Protein AF-A0AAV8X2H9-F1 (afdb_monomer)

Structure (mmCIF, N/CA/C/O backbone):
data_AF-A0AAV8X2H9-F1
#
_entry.id   AF-A0AAV8X2H9-F1
#
loop_
_atom_site.group_PDB
_atom_site.id
_atom_site.type_symbol
_atom_site.label_atom_id
_atom_site.label_alt_id
_atom_site.label_comp_id
_atom_site.label_asym_id
_atom_site.label_entity_id
_atom_site.label_seq_id
_atom_site.pdbx_PDB_ins_code
_atom_site.Cartn_x
_atom_site.Cartn_y
_atom_site.Cartn_z
_atom_site.occupancy
_atom_site.B_iso_or_equiv
_atom_site.auth_seq_id
_atom_site.auth_comp_id
_atom_site.auth_asym_id
_atom_site.auth_atom_id
_atom_site.pdbx_PDB_model_num
ATOM 1 N N . MET A 1 1 ? -7.795 -34.343 -3.009 1.00 44.62 1 MET A N 1
ATOM 2 C CA . MET A 1 1 ? -7.183 -33.561 -1.912 1.00 44.62 1 MET A CA 1
ATOM 3 C C . MET A 1 1 ? -5.955 -32.866 -2.487 1.00 44.62 1 MET A C 1
ATOM 5 O O . MET A 1 1 ? -4.973 -33.539 -2.760 1.00 44.62 1 MET A O 1
ATOM 9 N N . VAL A 1 2 ? -6.039 -31.573 -2.819 1.00 51.91 2 VAL A N 1
ATOM 10 C CA . VAL A 1 2 ? -4.912 -30.846 -3.434 1.00 51.91 2 VAL A CA 1
ATOM 11 C C . VAL A 1 2 ? -4.051 -30.286 -2.305 1.00 51.91 2 VAL A C 1
ATOM 13 O O . VAL A 1 2 ? -4.502 -29.417 -1.562 1.00 51.91 2 VAL A O 1
ATOM 16 N N . PHE A 1 3 ? -2.840 -30.818 -2.139 1.00 47.31 3 PHE A N 1
ATOM 17 C CA . PHE A 1 3 ? -1.853 -30.292 -1.197 1.00 47.31 3 PHE A CA 1
ATOM 18 C C . PHE A 1 3 ? -1.489 -28.861 -1.608 1.00 47.31 3 PHE A C 1
ATOM 20 O O . PHE A 1 3 ? -0.816 -28.638 -2.612 1.00 47.31 3 PHE A O 1
ATOM 27 N N . PHE A 1 4 ? -1.950 -27.876 -0.839 1.00 53.59 4 PHE A N 1
ATOM 28 C CA . PHE A 1 4 ? -1.565 -26.482 -1.027 1.00 53.59 4 PHE A CA 1
ATOM 29 C C . PHE A 1 4 ? -0.148 -26.301 -0.468 1.00 53.59 4 PHE A C 1
ATOM 31 O O . PHE A 1 4 ? 0.037 -25.955 0.698 1.00 53.59 4 PHE A O 1
ATOM 38 N N . ILE A 1 5 ? 0.865 -26.611 -1.278 1.00 66.88 5 ILE A N 1
ATOM 39 C CA . ILE A 1 5 ? 2.271 -26.435 -0.906 1.00 66.88 5 ILE A CA 1
ATOM 40 C C . ILE A 1 5 ? 2.508 -24.937 -0.678 1.00 66.88 5 ILE A C 1
ATOM 42 O O . ILE A 1 5 ? 2.427 -24.122 -1.600 1.00 66.88 5 ILE A O 1
ATOM 46 N N . PHE A 1 6 ? 2.767 -24.554 0.573 1.00 70.06 6 PHE A N 1
ATOM 47 C CA . PHE A 1 6 ? 3.094 -23.179 0.931 1.00 70.06 6 PHE A CA 1
ATOM 48 C C . PHE A 1 6 ? 4.513 -22.861 0.453 1.00 70.06 6 PHE A C 1
ATOM 50 O O . PHE A 1 6 ? 5.488 -23.106 1.158 1.00 70.06 6 PHE A O 1
ATOM 57 N N . GLN A 1 7 ? 4.642 -22.313 -0.757 1.00 75.25 7 GLN A N 1
ATOM 58 C CA . GLN A 1 7 ? 5.908 -21.720 -1.174 1.00 75.25 7 GLN A CA 1
ATOM 59 C C . GLN A 1 7 ? 6.116 -20.358 -0.482 1.00 75.25 7 GLN A C 1
ATOM 61 O O . GLN A 1 7 ? 5.234 -19.490 -0.564 1.00 75.25 7 GLN A O 1
ATOM 66 N N . PRO A 1 8 ? 7.271 -20.141 0.182 1.00 84.44 8 PRO A N 1
ATOM 67 C CA . PRO A 1 8 ? 7.555 -18.903 0.909 1.00 84.44 8 PRO A CA 1
ATOM 68 C C . PRO A 1 8 ? 7.761 -17.706 -0.031 1.00 84.44 8 PRO A C 1
ATOM 70 O O . PRO A 1 8 ? 7.419 -16.574 0.316 1.00 84.44 8 PRO A O 1
ATOM 73 N N . PHE A 1 9 ? 8.256 -17.942 -1.249 1.00 86.69 9 PHE A N 1
ATOM 74 C CA . PHE A 1 9 ? 8.476 -16.906 -2.253 1.00 86.69 9 PHE A CA 1
ATOM 75 C C . PHE A 1 9 ? 7.374 -16.943 -3.312 1.00 86.69 9 PHE A C 1
ATOM 77 O O . PHE A 1 9 ? 7.109 -17.970 -3.922 1.00 86.69 9 PHE A O 1
ATOM 84 N N . ARG A 1 10 ? 6.722 -15.795 -3.531 1.00 86.19 10 ARG A N 1
ATOM 85 C CA . ARG A 1 10 ? 5.653 -15.636 -4.539 1.00 86.19 10 ARG A CA 1
AT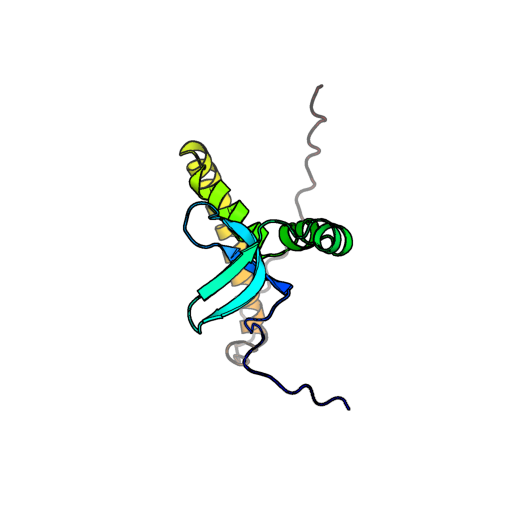OM 86 C C . ARG A 1 10 ? 6.003 -14.644 -5.646 1.00 86.19 10 ARG A C 1
ATOM 88 O O . ARG A 1 10 ? 5.264 -14.511 -6.612 1.00 86.19 10 ARG A O 1
ATOM 95 N N . ARG A 1 11 ? 7.097 -13.893 -5.477 1.00 89.38 11 ARG A N 1
ATOM 96 C CA . ARG A 1 11 ? 7.528 -12.808 -6.370 1.00 89.38 11 ARG A CA 1
ATOM 97 C C . ARG A 1 11 ? 9.005 -12.957 -6.733 1.00 89.38 11 ARG A C 1
ATOM 99 O O . ARG A 1 11 ? 9.858 -12.273 -6.190 1.00 89.38 11 ARG A O 1
ATOM 106 N N . PHE A 1 12 ? 9.281 -13.874 -7.641 1.00 90.38 12 PHE A N 1
ATOM 107 C CA . PHE A 1 12 ? 10.534 -14.013 -8.384 1.00 90.38 12 PHE A CA 1
ATOM 108 C C . PHE A 1 12 ? 10.776 -12.900 -9.409 1.00 90.38 12 PHE A C 1
ATOM 110 O O . PHE A 1 12 ? 9.870 -12.135 -9.743 1.00 90.38 12 PHE A O 1
ATOM 117 N N . VAL A 1 13 ? 12.001 -12.822 -9.912 1.00 90.31 13 VAL A N 1
ATOM 118 C CA . VAL A 1 13 ? 12.388 -11.901 -10.978 1.00 90.31 13 VAL A CA 1
ATOM 119 C C . VAL A 1 13 ? 12.485 -12.708 -12.267 1.00 90.31 13 VAL A C 1
ATOM 121 O O . VAL A 1 13 ? 13.417 -13.484 -12.431 1.00 90.31 13 VAL A O 1
ATOM 124 N N . GLU A 1 14 ? 11.510 -12.531 -13.151 1.00 89.19 14 GLU A N 1
ATOM 125 C CA . GLU A 1 14 ? 11.330 -13.315 -14.378 1.00 89.19 14 GLU A CA 1
ATOM 126 C C . GLU A 1 14 ? 11.060 -12.373 -15.554 1.00 89.19 14 GLU A C 1
ATOM 128 O O . GLU A 1 14 ? 10.512 -11.277 -15.374 1.00 89.19 14 GLU A O 1
ATOM 133 N N . THR A 1 15 ? 11.412 -12.812 -16.757 1.00 88.31 15 THR A N 1
ATOM 134 C CA . THR A 1 15 ? 11.063 -12.131 -18.007 1.00 88.31 15 THR A CA 1
ATOM 135 C C . THR A 1 15 ? 9.541 -12.071 -18.165 1.00 88.31 15 THR A C 1
ATOM 137 O O . THR A 1 15 ? 8.834 -13.037 -17.891 1.00 88.31 15 THR A O 1
ATOM 140 N N . GLY A 1 16 ? 9.015 -10.918 -18.568 1.00 86.56 16 GLY A N 1
ATOM 141 C CA . GLY A 1 16 ? 7.580 -10.642 -18.664 1.00 86.56 16 GLY A CA 1
ATOM 142 C C . GLY A 1 16 ? 6.921 -10.193 -17.355 1.00 86.56 16 GLY A C 1
ATOM 143 O O . GLY A 1 16 ? 5.767 -9.765 -17.370 1.00 86.56 16 GLY A O 1
ATOM 144 N N . ARG A 1 17 ? 7.624 -10.218 -16.213 1.00 89.31 17 ARG A N 1
ATOM 145 C CA . ARG A 1 17 ? 7.049 -9.749 -14.946 1.00 89.31 17 ARG A CA 1
ATOM 146 C C . ARG A 1 17 ? 6.998 -8.225 -14.877 1.00 89.31 17 ARG A C 1
ATOM 148 O O . ARG A 1 17 ? 7.956 -7.530 -15.214 1.00 89.31 17 ARG A O 1
ATOM 155 N N . VAL A 1 18 ? 5.875 -7.712 -14.379 1.00 89.81 18 VAL A N 1
ATOM 156 C CA . VAL A 1 18 ? 5.660 -6.277 -14.177 1.00 89.81 18 VAL A CA 1
ATOM 157 C C . VAL A 1 18 ? 6.238 -5.841 -12.836 1.00 89.81 18 VAL A C 1
ATOM 159 O O . VAL A 1 18 ? 5.945 -6.415 -11.785 1.00 89.81 18 VAL A O 1
ATOM 162 N N . ALA A 1 19 ? 7.043 -4.789 -12.881 1.00 90.38 19 ALA A N 1
ATOM 163 C CA . ALA A 1 19 ? 7.627 -4.124 -11.736 1.00 90.38 19 ALA A CA 1
ATOM 164 C C . ALA A 1 19 ? 7.210 -2.650 -11.712 1.00 90.38 19 ALA A C 1
ATOM 166 O O . ALA A 1 19 ? 6.877 -2.038 -12.726 1.00 90.38 19 ALA A O 1
ATOM 167 N N . VAL A 1 20 ? 7.248 -2.066 -10.519 1.00 90.94 20 VAL A N 1
ATOM 168 C CA . VAL A 1 20 ? 7.124 -0.620 -10.352 1.00 90.94 20 VAL A CA 1
ATOM 169 C C . VAL A 1 20 ? 8.510 -0.085 -10.064 1.00 90.94 20 VAL A C 1
ATOM 171 O O . VAL A 1 20 ? 9.180 -0.556 -9.146 1.00 90.94 20 VAL A O 1
ATOM 174 N N . VAL A 1 21 ? 8.893 0.954 -10.790 1.00 91.44 21 VAL A N 1
ATOM 175 C CA . VAL A 1 21 ? 10.142 1.670 -10.550 1.00 91.44 21 VAL A CA 1
ATOM 176 C C . VAL A 1 21 ? 10.024 2.539 -9.292 1.00 91.44 21 VAL A C 1
ATOM 178 O O . VAL A 1 21 ? 9.161 3.419 -9.208 1.00 91.44 21 VAL A O 1
ATOM 181 N N . SER A 1 22 ? 10.892 2.294 -8.306 1.00 90.00 22 SER A N 1
ATOM 182 C CA . SER A 1 22 ? 10.951 3.079 -7.062 1.00 90.00 22 SER A CA 1
ATOM 183 C C . SER A 1 22 ? 11.590 4.450 -7.275 1.00 90.00 22 SER A C 1
ATOM 185 O O . SER A 1 22 ? 11.094 5.443 -6.744 1.00 90.00 22 SER A O 1
ATOM 187 N N . ASP A 1 23 ? 12.659 4.515 -8.070 1.00 89.00 23 ASP A N 1
ATOM 188 C CA . ASP A 1 23 ? 13.543 5.678 -8.163 1.00 89.00 23 ASP A CA 1
ATOM 189 C C . ASP A 1 23 ? 14.066 5.893 -9.589 1.00 89.00 23 ASP A C 1
ATOM 191 O O . ASP A 1 23 ? 13.945 5.024 -10.451 1.00 89.00 23 ASP A O 1
ATOM 195 N N . GLY A 1 24 ? 14.625 7.075 -9.844 1.00 90.75 24 GLY A N 1
ATOM 196 C CA . GLY A 1 24 ? 15.109 7.477 -11.164 1.00 90.75 24 GLY A CA 1
ATOM 197 C C . GLY A 1 24 ? 14.059 8.200 -12.022 1.00 90.75 24 GLY A C 1
ATOM 198 O O . GLY A 1 24 ? 12.989 8.572 -11.532 1.00 90.75 24 GLY A O 1
ATOM 199 N N . PRO A 1 25 ? 14.349 8.413 -13.318 1.00 89.88 25 PRO A N 1
ATOM 200 C CA . PRO A 1 25 ? 13.540 9.264 -14.199 1.00 89.88 25 PRO A CA 1
ATOM 201 C C . PRO A 1 25 ? 12.130 8.714 -14.463 1.00 89.88 25 PRO A C 1
ATOM 203 O O . PRO A 1 25 ? 11.207 9.464 -14.765 1.00 89.88 25 PRO A O 1
ATOM 206 N N . AS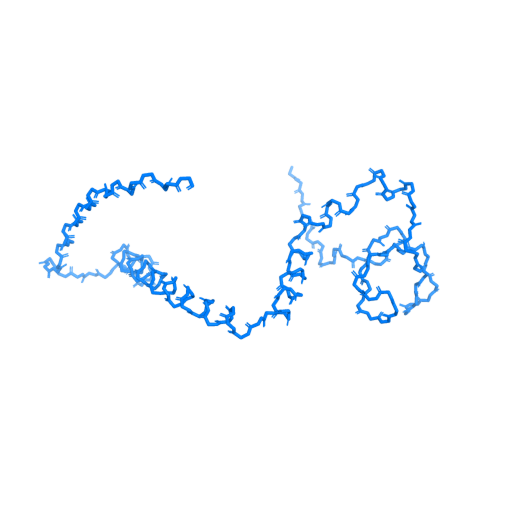N A 1 26 ? 11.934 7.402 -14.305 1.00 88.50 26 ASN A N 1
ATOM 207 C CA . ASN A 1 26 ? 10.647 6.732 -14.503 1.00 88.50 26 ASN A CA 1
ATOM 208 C C . ASN A 1 26 ? 9.947 6.359 -13.184 1.00 88.50 26 ASN A C 1
ATOM 210 O O . ASN A 1 26 ? 9.140 5.430 -13.151 1.00 88.50 26 ASN A O 1
ATOM 214 N N . LYS A 1 27 ? 10.236 7.080 -12.095 1.00 87.44 27 LYS A N 1
ATOM 215 C CA . LYS A 1 27 ? 9.659 6.834 -10.768 1.00 87.44 27 LYS A CA 1
ATOM 216 C C . LYS A 1 27 ? 8.131 6.749 -10.796 1.00 87.44 27 LYS A C 1
ATOM 218 O O . LYS A 1 27 ? 7.446 7.610 -11.339 1.00 87.44 27 LYS A O 1
ATOM 223 N N . GLY A 1 28 ? 7.597 5.699 -10.173 1.00 87.62 28 GLY A N 1
ATOM 224 C CA . GLY A 1 28 ? 6.159 5.472 -10.026 1.00 87.62 28 GLY A CA 1
ATOM 225 C C . GLY A 1 28 ? 5.469 4.864 -11.248 1.00 87.62 28 GLY A C 1
ATOM 226 O O . GLY A 1 28 ? 4.320 4.435 -11.108 1.00 87.62 28 GLY A O 1
ATOM 227 N N . LYS A 1 29 ? 6.155 4.758 -12.393 1.00 88.56 29 LYS A N 1
ATOM 228 C CA . LYS A 1 29 ? 5.636 4.095 -13.594 1.00 88.56 29 LYS A CA 1
ATOM 229 C C . LYS A 1 29 ? 5.738 2.574 -13.476 1.00 88.56 29 LYS A C 1
ATOM 231 O O . LYS A 1 29 ? 6.573 2.037 -12.738 1.00 88.56 29 LYS A O 1
ATOM 236 N N . LEU A 1 30 ? 4.861 1.897 -14.208 1.00 89.69 30 LEU A N 1
ATOM 237 C CA . LEU A 1 30 ? 4.915 0.455 -14.398 1.00 89.69 30 LEU A CA 1
ATOM 238 C C . LEU A 1 30 ? 5.835 0.118 -15.563 1.00 89.69 30 LEU A C 1
ATOM 240 O O . LEU A 1 30 ? 5.897 0.853 -16.545 1.00 89.69 30 LEU A O 1
ATOM 244 N N . VAL A 1 31 ? 6.566 -0.979 -15.418 1.00 89.88 31 VAL A N 1
ATOM 245 C CA . VAL A 1 31 ? 7.590 -1.407 -16.365 1.00 89.88 31 VAL A CA 1
ATOM 246 C C . VAL A 1 31 ? 7.614 -2.931 -16.396 1.00 89.88 31 VAL A C 1
ATOM 248 O O . VAL A 1 31 ? 7.505 -3.573 -15.352 1.00 89.88 31 VAL A O 1
ATOM 251 N N . SER A 1 32 ? 7.773 -3.520 -17.575 1.00 89.69 32 SER A N 1
ATOM 252 C CA . SER A 1 32 ? 7.973 -4.964 -17.732 1.00 89.69 32 SER A CA 1
ATOM 253 C C . SER A 1 32 ? 9.461 -5.304 -17.805 1.00 89.69 32 SER A C 1
ATOM 255 O O . SER A 1 32 ? 10.221 -4.615 -18.493 1.00 89.69 32 SER A O 1
ATOM 257 N N . ILE A 1 33 ? 9.871 -6.385 -17.141 1.00 90.88 33 ILE A N 1
ATOM 258 C CA . ILE A 1 33 ? 11.208 -6.970 -17.301 1.00 90.88 33 ILE A CA 1
ATOM 259 C C . ILE A 1 33 ? 11.250 -7.682 -18.653 1.00 90.88 33 ILE A C 1
ATOM 261 O O . ILE A 1 33 ? 10.460 -8.595 -18.873 1.00 90.88 33 ILE A O 1
ATOM 265 N N . ILE A 1 34 ? 12.143 -7.273 -19.552 1.00 88.94 34 ILE A N 1
ATOM 266 C CA . ILE A 1 34 ? 12.367 -7.995 -20.813 1.00 88.94 34 ILE A CA 1
ATOM 267 C C . ILE A 1 34 ? 13.394 -9.087 -20.582 1.00 88.94 34 ILE A C 1
ATOM 269 O O . ILE A 1 34 ? 13.110 -10.244 -20.865 1.00 88.94 34 ILE A O 1
ATOM 273 N N . ASP A 1 35 ? 14.556 -8.706 -20.047 1.00 89.00 35 ASP A N 1
ATOM 274 C CA . ASP A 1 35 ? 15.693 -9.608 -19.935 1.00 89.00 35 ASP A CA 1
ATOM 275 C C . ASP A 1 35 ? 16.491 -9.407 -18.642 1.00 89.00 35 ASP A C 1
ATOM 277 O O . ASP A 1 35 ? 16.481 -8.342 -18.002 1.00 89.00 35 ASP A O 1
ATOM 281 N N . VAL A 1 36 ? 17.171 -10.473 -18.247 1.00 89.38 36 VAL A N 1
ATOM 282 C CA . VAL A 1 36 ? 18.013 -10.582 -17.067 1.00 89.38 36 VAL A CA 1
ATOM 283 C C . VAL A 1 36 ? 19.472 -10.515 -17.491 1.00 89.38 36 VAL A C 1
ATOM 285 O O . VAL A 1 36 ? 20.017 -11.502 -17.955 1.00 89.38 36 VAL A O 1
ATOM 288 N N . ILE A 1 37 ? 20.104 -9.355 -17.295 1.00 89.25 37 ILE A N 1
ATOM 289 C CA . ILE A 1 37 ? 21.515 -9.175 -17.664 1.00 89.25 37 ILE A CA 1
ATOM 290 C C . ILE A 1 37 ? 22.414 -9.811 -16.595 1.00 89.25 37 ILE A C 1
ATOM 292 O O . ILE A 1 37 ? 23.055 -10.824 -16.829 1.00 89.25 37 ILE A O 1
ATOM 296 N N . ASP A 1 38 ? 22.385 -9.248 -15.384 1.00 90.88 38 ASP A N 1
ATOM 297 C CA . ASP A 1 38 ? 23.261 -9.632 -14.269 1.00 90.88 38 ASP A CA 1
ATOM 298 C C . ASP A 1 38 ? 22.438 -9.898 -13.014 1.00 90.88 38 ASP A C 1
ATOM 300 O O . ASP A 1 38 ? 21.267 -9.552 -12.962 1.00 90.88 38 ASP A O 1
ATOM 304 N N . GLN A 1 39 ? 23.016 -10.391 -11.919 1.00 86.75 39 GLN A N 1
ATOM 305 C CA . GLN A 1 39 ? 22.260 -10.594 -10.672 1.00 86.75 39 GLN A CA 1
ATOM 306 C C . GLN A 1 39 ? 21.626 -9.304 -10.106 1.00 86.75 39 GLN A C 1
ATOM 308 O O . GLN A 1 39 ? 20.586 -9.365 -9.451 1.00 86.75 39 GLN A O 1
ATOM 313 N N . THR A 1 40 ? 22.200 -8.135 -10.405 1.00 88.00 40 THR A N 1
ATOM 314 C CA . THR A 1 40 ? 21.761 -6.826 -9.889 1.00 88.00 40 THR A CA 1
ATOM 315 C C . THR A 1 40 ? 21.039 -5.953 -10.916 1.00 88.00 40 THR A C 1
ATOM 317 O O . THR A 1 40 ? 20.394 -4.975 -10.537 1.00 88.00 40 THR A O 1
ATOM 320 N N . ARG A 1 41 ? 21.129 -6.279 -12.211 1.00 88.56 41 ARG A N 1
ATOM 321 C CA . ARG A 1 41 ? 20.634 -5.434 -13.309 1.00 88.56 41 ARG A CA 1
ATOM 322 C C . ARG A 1 41 ? 19.621 -6.183 -14.167 1.00 88.56 41 ARG A C 1
ATOM 324 O O . ARG A 1 41 ? 19.700 -7.396 -14.354 1.00 88.56 41 ARG A O 1
ATOM 331 N N . ARG A 1 42 ? 18.631 -5.453 -14.675 1.00 91.44 42 ARG A N 1
ATOM 332 C CA . ARG A 1 42 ? 17.562 -5.973 -15.535 1.00 91.44 42 ARG A CA 1
ATOM 333 C C . ARG A 1 42 ? 17.309 -4.998 -16.667 1.00 91.44 42 ARG A C 1
ATOM 335 O O . ARG A 1 42 ? 17.305 -3.788 -16.437 1.00 91.44 42 ARG A O 1
ATOM 342 N N . LEU A 1 43 ? 17.054 -5.532 -17.855 1.00 89.38 43 LEU A N 1
ATOM 343 C CA . LEU A 1 43 ? 16.584 -4.735 -18.970 1.00 89.38 43 LEU A CA 1
ATOM 344 C C . LEU A 1 43 ? 15.082 -4.514 -18.807 1.00 89.38 43 LEU A C 1
ATOM 346 O O . LEU A 1 43 ? 14.281 -5.447 -18.714 1.00 89.38 43 LEU A O 1
ATOM 350 N N . LEU A 1 44 ? 14.726 -3.243 -18.715 1.00 88.25 44 LEU A N 1
ATOM 351 C CA . LEU A 1 44 ? 13.405 -2.767 -18.359 1.00 88.25 44 LEU A CA 1
ATOM 352 C C . LEU A 1 44 ? 12.813 -2.005 -19.539 1.00 88.25 44 LEU A C 1
ATOM 354 O O . LEU A 1 44 ? 13.477 -1.143 -20.111 1.00 88.25 44 LEU A O 1
ATOM 358 N N . HIS A 1 45 ? 11.553 -2.281 -19.869 1.00 84.75 45 HIS A N 1
ATOM 359 C CA . HIS A 1 45 ? 10.856 -1.571 -20.936 1.00 84.75 45 HIS A CA 1
ATOM 360 C C . HIS A 1 45 ? 9.513 -1.032 -20.477 1.00 84.75 45 HIS A C 1
ATOM 362 O O . HIS A 1 45 ? 8.755 -1.699 -19.771 1.00 84.75 45 HIS A O 1
ATOM 368 N N . VAL A 1 46 ? 9.236 0.207 -20.877 1.00 70.56 46 VAL A N 1
ATOM 369 C CA . VAL A 1 46 ? 8.077 0.951 -20.385 1.00 70.56 46 VAL A CA 1
ATOM 370 C C . VAL A 1 46 ? 6.791 0.506 -21.094 1.00 70.56 46 VAL A C 1
ATOM 372 O O . VAL A 1 46 ? 5.736 0.579 -20.479 1.00 70.56 46 VAL A O 1
ATOM 375 N N . TYR A 1 47 ? 6.851 -0.019 -22.334 1.00 67.94 47 TYR A N 1
ATOM 376 C CA . TYR A 1 47 ? 5.636 -0.423 -23.065 1.00 67.94 47 TYR A CA 1
ATOM 377 C C . TYR A 1 47 ? 5.815 -1.602 -24.036 1.00 67.94 47 TYR A C 1
ATOM 379 O O . TYR A 1 47 ? 6.202 -1.413 -25.185 1.00 67.94 47 TYR A O 1
ATOM 387 N N . VAL A 1 48 ? 5.417 -2.817 -23.655 1.00 76.38 48 VAL A N 1
ATOM 388 C CA . VAL A 1 48 ? 5.123 -3.887 -24.635 1.00 76.38 48 VAL A CA 1
ATOM 389 C C . VAL A 1 48 ? 3.652 -3.759 -25.044 1.00 76.38 48 VAL A C 1
ATOM 391 O O . VAL A 1 48 ? 2.782 -4.443 -24.517 1.00 76.38 48 VAL A O 1
ATOM 394 N N . ARG A 1 49 ? 3.365 -2.797 -25.931 1.00 80.31 49 ARG A N 1
ATOM 395 C CA . ARG A 1 49 ? 2.013 -2.248 -26.186 1.00 80.31 49 ARG A CA 1
ATOM 396 C C . ARG A 1 49 ? 0.930 -3.309 -26.406 1.00 80.31 49 ARG A C 1
ATOM 398 O O . ARG A 1 49 ? -0.107 -3.223 -25.766 1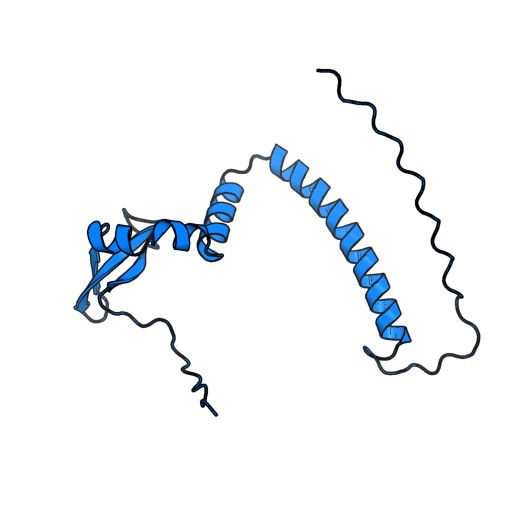.00 80.31 49 ARG A O 1
ATOM 405 N N . LYS A 1 50 ? 1.194 -4.302 -27.261 1.00 83.50 50 LYS A N 1
ATOM 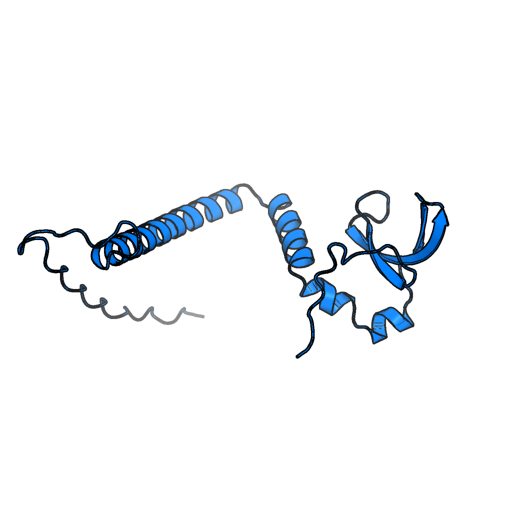406 C CA . LYS A 1 50 ? 0.230 -5.352 -27.629 1.00 83.50 50 LYS A CA 1
ATOM 407 C C . LYS A 1 50 ? -0.131 -6.247 -26.437 1.00 83.50 50 LYS A C 1
ATOM 409 O O . LYS A 1 50 ? -1.281 -6.315 -26.033 1.00 83.50 50 LYS A O 1
ATOM 414 N N . ALA A 1 51 ? 0.875 -6.847 -25.802 1.00 84.56 51 ALA A N 1
ATOM 415 C CA . ALA A 1 51 ? 0.654 -7.709 -24.640 1.00 84.56 51 ALA A CA 1
ATOM 416 C C . ALA A 1 51 ? 0.051 -6.944 -23.445 1.00 84.56 51 ALA A C 1
ATOM 418 O O . ALA A 1 51 ? -0.722 -7.504 -22.673 1.00 84.56 51 ALA A O 1
ATOM 419 N N . TRP A 1 52 ? 0.378 -5.656 -23.300 1.00 85.69 52 TRP A N 1
ATOM 420 C CA . TRP A 1 52 ? -0.141 -4.809 -22.227 1.00 85.69 52 TRP A CA 1
ATOM 421 C C . TRP A 1 52 ? -1.628 -4.487 -22.391 1.00 85.69 52 TRP A C 1
ATOM 423 O O . TRP A 1 52 ? -2.376 -4.547 -21.411 1.00 85.69 52 TRP A O 1
ATOM 433 N N . SER A 1 53 ? -2.055 -4.166 -23.620 1.00 86.50 53 SER A N 1
ATOM 434 C CA . SER A 1 53 ? -3.464 -3.920 -23.934 1.00 86.50 53 SER A CA 1
ATOM 435 C C . SER A 1 53 ? -4.294 -5.188 -23.798 1.00 86.50 53 SER A C 1
ATOM 437 O O . SER A 1 53 ? -5.363 -5.145 -23.191 1.00 86.50 53 SER A O 1
ATOM 439 N N . ASP A 1 54 ? -3.775 -6.316 -24.286 1.00 88.62 54 ASP A N 1
ATOM 440 C CA . ASP A 1 54 ? -4.467 -7.607 -24.233 1.00 88.62 54 ASP A CA 1
ATOM 441 C C . ASP A 1 54 ? -4.692 -8.048 -22.777 1.00 88.62 54 ASP A C 1
ATOM 443 O O . ASP A 1 54 ? -5.771 -8.516 -22.415 1.00 88.62 54 ASP A O 1
ATOM 447 N N . ALA A 1 55 ? -3.695 -7.829 -21.912 1.00 86.94 55 ALA A N 1
ATOM 448 C CA . ALA A 1 55 ? -3.762 -8.169 -20.493 1.00 86.94 55 ALA A CA 1
ATOM 449 C C . ALA A 1 55 ? -4.456 -7.110 -19.613 1.00 86.94 55 ALA A C 1
ATOM 451 O O . ALA A 1 55 ? -4.628 -7.352 -18.416 1.00 86.94 55 ALA A O 1
ATOM 452 N N . LYS A 1 56 ? -4.848 -5.948 -20.166 1.00 91.56 56 LYS A N 1
ATOM 453 C CA . LYS A 1 56 ? -5.517 -4.837 -19.451 1.00 91.56 56 LYS A CA 1
ATOM 454 C C . LYS A 1 56 ? -4.860 -4.498 -18.106 1.00 91.56 56 LYS A C 1
ATOM 456 O O . LYS A 1 56 ? -5.517 -4.315 -17.079 1.00 91.56 56 LYS A O 1
ATOM 461 N N . VAL A 1 57 ? -3.530 -4.431 -18.108 1.00 87.81 57 VAL A N 1
ATOM 462 C CA . VAL A 1 57 ? -2.725 -4.337 -16.878 1.00 87.81 57 VAL A CA 1
ATOM 463 C C . VAL A 1 57 ? -3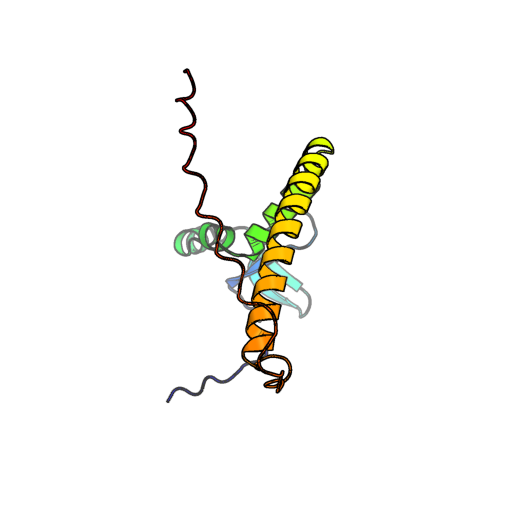.004 -3.046 -16.105 1.00 87.81 57 VAL A C 1
ATOM 465 O O . VAL A 1 57 ? -2.980 -3.056 -14.875 1.00 87.81 57 VAL A O 1
ATOM 468 N N . ASP A 1 58 ? -3.317 -1.946 -16.791 1.00 88.94 58 ASP A N 1
ATOM 469 C CA . ASP A 1 58 ? -3.599 -0.662 -16.140 1.00 88.94 58 ASP A CA 1
ATOM 470 C C . ASP A 1 58 ? -4.886 -0.694 -15.311 1.00 88.94 58 ASP A C 1
ATOM 472 O O . ASP A 1 58 ? -4.909 -0.182 -14.189 1.00 88.94 58 ASP A O 1
ATOM 476 N N . GLU A 1 59 ? -5.935 -1.353 -15.807 1.00 91.56 59 GLU A N 1
ATOM 477 C CA . GLU A 1 59 ? -7.195 -1.526 -15.078 1.00 91.56 59 GLU A CA 1
ATOM 478 C C . GLU A 1 59 ? -6.945 -2.331 -13.799 1.00 91.56 59 GLU A C 1
ATOM 480 O O . GLU A 1 59 ? -7.194 -1.844 -12.691 1.00 91.56 59 GLU A O 1
ATOM 485 N N . GLN A 1 60 ? -6.305 -3.497 -13.935 1.00 91.75 60 GLN A N 1
ATOM 486 C CA . GLN A 1 60 ? -5.927 -4.356 -12.808 1.00 91.75 60 GLN A CA 1
ATOM 487 C C . GLN A 1 60 ? -5.029 -3.622 -11.804 1.00 91.75 60 GLN A C 1
ATOM 489 O O . GLN A 1 60 ? -5.168 -3.762 -10.581 1.00 91.75 60 GLN A O 1
ATOM 494 N N . TRP A 1 61 ? -4.108 -2.800 -12.307 1.00 91.69 61 TRP A N 1
ATOM 495 C CA . TRP A 1 61 ? -3.248 -1.981 -11.475 1.00 91.69 61 TRP A CA 1
ATOM 496 C C . TRP A 1 61 ? -4.060 -0.967 -10.676 1.00 91.69 61 TRP A C 1
ATOM 498 O O . TRP A 1 61 ? -3.893 -0.906 -9.456 1.00 91.69 61 TRP A O 1
ATOM 508 N N . THR A 1 62 ? -4.961 -0.212 -11.308 1.00 91.38 62 THR A N 1
ATOM 509 C CA . THR A 1 62 ? -5.787 0.801 -10.628 1.00 91.38 62 THR A CA 1
ATOM 510 C C . THR A 1 62 ? -6.715 0.197 -9.570 1.00 91.38 62 THR A C 1
ATOM 512 O O . THR A 1 62 ? -6.926 0.791 -8.503 1.00 91.38 62 THR A O 1
ATOM 515 N N . GLU A 1 63 ? -7.214 -1.015 -9.807 1.00 93.94 63 GLU A N 1
ATOM 516 C CA . GLU A 1 63 ? -8.040 -1.754 -8.858 1.00 93.94 63 GLU A CA 1
ATOM 517 C C . GLU A 1 63 ? -7.249 -2.245 -7.642 1.00 93.94 63 GLU A C 1
ATOM 519 O O . GLU A 1 63 ? -7.802 -2.353 -6.536 1.00 93.94 63 GLU A O 1
ATOM 524 N N . SER A 1 64 ? -5.951 -2.496 -7.814 1.00 94.88 64 SER A N 1
ATOM 525 C CA . SER A 1 64 ? -5.095 -3.026 -6.761 1.00 94.88 64 SER A CA 1
ATOM 526 C C . SER A 1 64 ? -5.067 -2.124 -5.518 1.00 94.88 64 SER A C 1
ATOM 528 O O . SER A 1 64 ? -5.004 -0.890 -5.568 1.00 94.88 64 SER A O 1
ATOM 530 N N . VAL A 1 65 ? -5.042 -2.752 -4.337 1.00 95.19 65 VAL A N 1
ATOM 531 C CA . VAL A 1 65 ? -4.898 -2.037 -3.055 1.00 95.19 65 VAL A CA 1
ATOM 532 C C . VAL A 1 65 ? -3.603 -1.221 -3.024 1.00 95.19 65 VAL A C 1
ATOM 534 O O . VAL A 1 65 ? -3.544 -0.176 -2.375 1.00 95.19 65 VAL A O 1
ATOM 537 N N . TRP A 1 66 ? -2.560 -1.678 -3.718 1.00 93.00 66 TRP A N 1
ATOM 538 C CA . TRP A 1 66 ? -1.279 -0.986 -3.753 1.00 93.00 66 TRP A CA 1
ATOM 539 C C . TRP A 1 66 ? -1.362 0.340 -4.515 1.00 93.00 66 TRP A C 1
ATOM 541 O O . TRP A 1 66 ? -0.944 1.365 -3.968 1.00 93.00 66 TRP A O 1
ATOM 551 N N . ALA A 1 67 ? -1.967 0.357 -5.704 1.00 92.88 67 ALA A N 1
ATOM 552 C CA . ALA A 1 67 ? -2.184 1.593 -6.453 1.00 92.88 67 ALA A CA 1
ATOM 553 C C . ALA A 1 67 ? -3.093 2.560 -5.688 1.00 92.88 67 ALA A C 1
ATOM 555 O O . ALA A 1 67 ? -2.741 3.726 -5.502 1.00 92.88 67 ALA A O 1
ATOM 556 N N . LYS A 1 68 ? -4.199 2.059 -5.119 1.00 94.56 68 LYS A N 1
ATOM 557 C CA . LYS A 1 68 ? -5.104 2.851 -4.266 1.00 94.56 68 LYS A CA 1
ATOM 558 C C . LYS A 1 68 ? -4.369 3.485 -3.079 1.00 94.56 68 LYS A C 1
ATOM 560 O O . LYS A 1 68 ? -4.608 4.647 -2.745 1.00 94.56 68 LYS A O 1
ATOM 565 N N . LYS A 1 69 ? -3.439 2.755 -2.450 1.00 94.88 69 LYS A N 1
ATOM 566 C CA . LYS A 1 69 ? -2.597 3.273 -1.357 1.00 94.88 69 LYS A CA 1
ATOM 567 C C . LYS A 1 69 ? -1.619 4.350 -1.827 1.00 94.88 69 LYS A C 1
ATOM 569 O O . LYS A 1 69 ? -1.433 5.314 -1.084 1.00 94.88 69 LYS A O 1
ATOM 574 N N . ARG A 1 70 ? -1.018 4.217 -3.016 1.00 92.06 70 ARG A N 1
ATOM 575 C CA . ARG A 1 70 ? -0.161 5.270 -3.588 1.00 92.06 70 ARG A CA 1
ATOM 576 C C . ARG A 1 70 ? -0.946 6.528 -3.905 1.00 92.06 70 ARG A C 1
ATOM 578 O O . ARG A 1 70 ? -0.609 7.570 -3.363 1.00 92.06 70 ARG A O 1
ATOM 585 N N . ALA A 1 71 ? -2.060 6.406 -4.623 1.00 92.44 71 ALA A N 1
ATOM 586 C CA . ALA A 1 71 ? -2.925 7.545 -4.914 1.00 92.44 71 ALA A CA 1
ATOM 587 C C . ALA A 1 71 ? -3.389 8.251 -3.625 1.00 92.44 71 ALA A C 1
ATOM 589 O O . ALA A 1 71 ? -3.457 9.475 -3.558 1.00 92.44 71 ALA A O 1
ATOM 590 N N . ALA A 1 72 ? -3.665 7.496 -2.554 1.00 93.00 72 ALA A N 1
ATOM 591 C CA . ALA A 1 72 ? -3.973 8.074 -1.247 1.00 93.00 72 ALA A CA 1
ATOM 592 C C . ALA A 1 72 ? -2.771 8.771 -0.579 1.00 93.00 72 ALA A C 1
ATOM 594 O O . ALA A 1 72 ? -2.980 9.687 0.211 1.00 93.00 72 ALA A O 1
ATOM 595 N N . LYS A 1 73 ? -1.529 8.345 -0.837 1.00 93.06 73 LYS A N 1
ATOM 596 C CA . LYS A 1 73 ? -0.310 9.024 -0.366 1.00 93.06 73 LYS A CA 1
ATOM 597 C C . LYS A 1 73 ? -0.115 10.347 -1.105 1.00 93.06 73 LYS A C 1
ATOM 599 O O . LYS A 1 73 ? 0.103 11.355 -0.442 1.00 93.06 73 LYS A O 1
ATOM 604 N N . ASP A 1 74 ? -0.303 10.353 -2.418 1.00 91.69 74 ASP A N 1
ATOM 605 C CA . ASP A 1 74 ? -0.167 11.557 -3.244 1.00 91.69 74 ASP A CA 1
ATOM 606 C C . ASP A 1 74 ? -1.230 12.598 -2.861 1.00 91.69 74 ASP A C 1
ATOM 608 O O . ASP A 1 74 ? -0.907 13.745 -2.560 1.00 91.69 74 ASP A O 1
ATOM 612 N N . LYS A 1 75 ? -2.487 12.162 -2.684 1.00 91.69 75 LYS A N 1
ATOM 613 C CA . LYS A 1 75 ? -3.574 13.007 -2.152 1.00 91.69 75 LYS A CA 1
ATOM 614 C C . LYS A 1 75 ? -3.304 13.533 -0.737 1.00 91.69 75 LYS A C 1
ATOM 616 O O . LYS A 1 75 ? -3.766 14.613 -0.388 1.00 91.69 75 LYS A O 1
ATOM 621 N N . ARG A 1 76 ? -2.585 12.780 0.106 1.00 90.12 76 ARG A N 1
ATOM 622 C CA . ARG A 1 76 ? -2.183 13.244 1.450 1.00 90.12 76 ARG A CA 1
ATOM 623 C C . ARG A 1 76 ? -1.052 14.264 1.393 1.00 90.12 76 ARG A C 1
ATOM 625 O O . ARG A 1 76 ? -1.018 15.139 2.251 1.00 90.12 76 ARG A O 1
ATOM 632 N N . ALA A 1 77 ? -0.147 14.145 0.424 1.00 91.50 77 ALA A N 1
ATOM 633 C CA . ALA A 1 77 ? 0.928 15.108 0.214 1.00 91.50 77 ALA A CA 1
ATOM 634 C C . ALA A 1 77 ? 0.381 16.450 -0.299 1.00 91.50 77 ALA A C 1
ATOM 636 O O . ALA A 1 77 ? 0.790 17.496 0.188 1.00 91.50 77 ALA A O 1
ATOM 637 N N . GLN A 1 78 ? -0.610 16.411 -1.194 1.00 92.31 78 GLN A N 1
ATOM 638 C CA . GLN A 1 78 ? -1.284 17.594 -1.751 1.00 92.31 78 GLN A CA 1
ATOM 639 C C . GLN A 1 78 ? -2.285 18.266 -0.785 1.00 92.31 78 GLN A C 1
ATOM 641 O O . GLN A 1 78 ? -2.948 19.232 -1.150 1.00 92.31 78 GLN A O 1
ATOM 646 N N . LEU A 1 79 ? -2.442 17.753 0.440 1.00 93.12 79 LEU A N 1
ATOM 647 C CA . LEU A 1 79 ? -3.497 18.178 1.355 1.00 93.12 79 LEU A CA 1
ATOM 648 C C . LEU A 1 79 ? -3.193 19.534 2.014 1.00 93.12 79 LEU A C 1
ATOM 650 O O . LEU A 1 79 ? -2.237 19.647 2.790 1.00 93.12 79 LEU A O 1
ATOM 654 N N . THR A 1 80 ? -4.073 20.510 1.784 1.00 92.06 80 THR A N 1
ATOM 655 C CA . THR A 1 80 ? -3.997 21.857 2.370 1.00 92.06 80 THR A CA 1
ATOM 656 C C . THR A 1 80 ? -4.312 21.857 3.872 1.00 92.06 80 THR A C 1
ATOM 6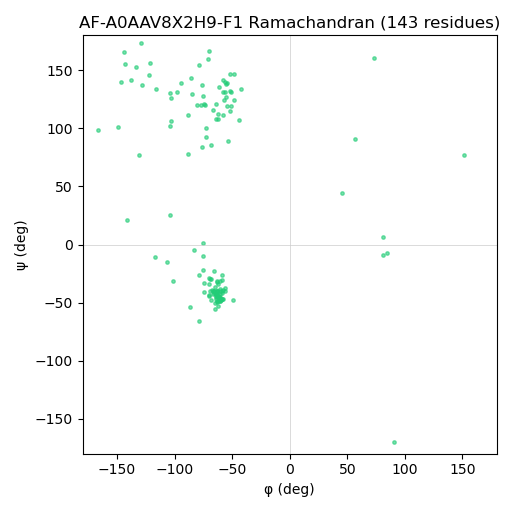58 O O . THR A 1 80 ? -4.938 20.930 4.399 1.00 92.06 80 THR A O 1
ATOM 661 N N . ASP A 1 81 ? -3.892 22.898 4.595 1.00 93.25 81 ASP A N 1
ATOM 662 C CA . ASP A 1 81 ? -4.125 23.011 6.043 1.00 93.25 81 ASP A CA 1
ATOM 663 C C . ASP A 1 81 ? -5.623 22.990 6.412 1.00 93.25 81 ASP A C 1
ATOM 665 O O . ASP A 1 81 ? -6.057 22.267 7.317 1.00 93.25 81 ASP A O 1
ATOM 669 N N . PHE A 1 82 ? -6.453 23.666 5.615 1.00 93.44 82 PHE A N 1
ATOM 670 C CA . PHE A 1 82 ? -7.903 23.658 5.800 1.00 93.44 82 PHE A CA 1
ATOM 671 C C . PHE A 1 82 ? -8.506 22.247 5.676 1.00 93.44 82 PHE A C 1
ATOM 673 O O . PHE A 1 82 ? -9.396 21.853 6.442 1.00 93.44 82 PHE A O 1
ATOM 680 N N . ASP A 1 83 ? -7.996 21.426 4.758 1.00 92.56 83 ASP A N 1
ATOM 681 C CA . ASP A 1 83 ? -8.436 20.039 4.622 1.00 92.56 83 ASP A CA 1
ATOM 682 C C . ASP A 1 83 ? -7.991 19.162 5.801 1.00 92.56 83 ASP A C 1
ATOM 684 O O . ASP A 1 83 ? -8.746 18.286 6.245 1.00 92.56 83 ASP A O 1
ATOM 688 N N . ARG A 1 84 ? -6.816 19.431 6.387 1.00 92.12 84 ARG A N 1
ATOM 689 C CA . ARG A 1 84 ? -6.354 18.764 7.619 1.00 92.12 84 ARG A CA 1
ATOM 690 C C . ARG A 1 84 ? -7.274 19.073 8.796 1.00 92.12 84 ARG A C 1
ATOM 692 O O . ARG A 1 84 ? -7.620 18.159 9.556 1.00 92.12 84 ARG A O 1
ATOM 699 N N . PHE A 1 85 ? -7.742 20.315 8.921 1.00 94.69 85 PHE A N 1
ATOM 700 C CA . PHE A 1 85 ? -8.724 20.694 9.938 1.00 94.69 85 PHE A CA 1
ATOM 701 C C . PHE A 1 85 ? -10.038 19.912 9.788 1.00 94.69 85 PHE A C 1
ATOM 703 O O . PHE A 1 85 ? -10.532 19.340 10.771 1.00 94.69 85 PHE A O 1
ATOM 710 N N . LYS A 1 86 ? -10.575 19.819 8.562 1.00 95.12 86 LYS A N 1
ATOM 711 C CA . LYS A 1 86 ? -11.787 19.032 8.262 1.00 95.12 86 LYS A CA 1
ATOM 712 C C . LYS A 1 86 ? -11.596 17.554 8.618 1.00 95.12 86 LYS A C 1
ATOM 714 O O . LYS A 1 86 ? -12.418 16.981 9.341 1.00 95.12 86 LYS A O 1
ATOM 719 N N . LEU A 1 87 ? -10.482 16.948 8.200 1.00 94.12 87 LEU A N 1
ATOM 720 C CA . LEU A 1 87 ? -10.157 15.556 8.532 1.00 94.12 87 LEU A CA 1
ATOM 721 C C . LEU A 1 87 ? -10.065 15.326 10.041 1.00 94.12 87 LEU A C 1
ATOM 723 O O . LEU A 1 87 ? -10.583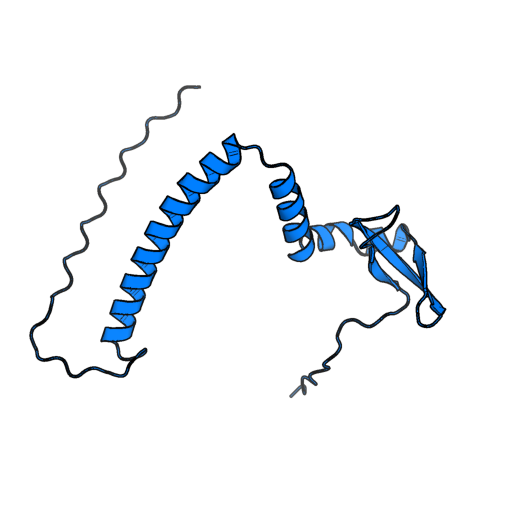 14.322 10.530 1.00 94.12 87 LEU A O 1
ATOM 727 N N . ARG A 1 88 ? -9.455 16.247 10.795 1.00 94.44 88 ARG A N 1
ATOM 728 C CA . ARG A 1 88 ? -9.359 16.153 12.260 1.00 94.44 88 ARG A CA 1
ATOM 729 C C . ARG A 1 88 ? -10.741 16.098 12.914 1.00 94.44 88 ARG A C 1
ATOM 731 O O . ARG A 1 88 ? -10.979 15.225 13.751 1.00 94.44 88 ARG A O 1
ATOM 738 N N . ARG A 1 89 ? -11.668 16.980 12.516 1.00 95.75 89 ARG A N 1
ATOM 739 C CA . ARG A 1 89 ? -13.045 17.015 13.049 1.00 95.75 89 ARG A CA 1
ATOM 740 C C . ARG A 1 89 ? -13.801 15.718 12.745 1.00 95.75 89 ARG A C 1
ATOM 742 O O . ARG A 1 89 ? -14.353 15.102 13.659 1.00 95.75 89 ARG A O 1
ATOM 749 N N . VAL A 1 90 ? -13.758 15.257 11.493 1.00 95.25 90 VAL A N 1
ATOM 750 C CA . VAL A 1 90 ? -14.412 14.004 11.071 1.00 95.25 90 VAL A CA 1
ATOM 751 C C . VAL A 1 90 ? -13.798 12.789 11.776 1.00 95.25 90 VAL A C 1
ATOM 753 O O . VAL A 1 90 ? -14.527 11.918 12.257 1.00 95.25 90 VAL A O 1
ATOM 756 N N . ARG A 1 91 ? -12.466 12.734 11.906 1.00 96.00 91 ARG A N 1
ATOM 757 C CA . ARG A 1 91 ? -11.752 11.637 12.579 1.00 96.00 91 ARG A CA 1
ATOM 758 C C . ARG A 1 91 ? -12.068 11.581 14.070 1.00 96.00 91 ARG A C 1
ATOM 760 O O . ARG A 1 91 ? -12.287 10.487 14.578 1.00 96.00 91 ARG A O 1
ATOM 767 N N . SER A 1 92 ? -12.161 12.727 14.746 1.00 96.25 92 SER A N 1
ATOM 768 C CA . SER A 1 92 ? -12.579 12.794 16.152 1.00 96.25 92 SER A CA 1
ATOM 769 C C . SER A 1 92 ? -13.992 12.228 16.344 1.00 96.25 92 SER A C 1
ATOM 771 O O . SER A 1 92 ? -14.193 11.316 17.151 1.00 96.25 92 SER A O 1
ATOM 773 N N . ARG A 1 93 ? -14.960 12.652 15.514 1.00 95.12 93 ARG A N 1
ATOM 774 C CA . ARG A 1 93 ? -16.338 12.133 15.566 1.00 95.12 93 ARG A CA 1
ATOM 775 C C . ARG A 1 93 ? -16.407 10.630 15.287 1.00 95.12 93 ARG A C 1
ATOM 777 O O . ARG A 1 93 ? -17.079 9.904 16.018 1.00 95.12 93 ARG A O 1
ATOM 784 N N . ARG A 1 94 ? -15.695 10.157 14.259 1.00 96.62 94 ARG A N 1
ATOM 785 C CA . ARG A 1 94 ? -15.612 8.728 13.915 1.00 96.62 94 ARG A CA 1
ATOM 786 C C . ARG A 1 94 ? -14.995 7.911 15.047 1.00 96.62 94 ARG A C 1
ATOM 788 O O . ARG A 1 94 ? -15.520 6.851 15.374 1.00 96.62 94 ARG A O 1
ATOM 795 N N . ASN A 1 95 ? -13.903 8.392 15.640 1.00 96.56 95 ASN A N 1
ATOM 796 C CA . ASN A 1 95 ? -13.232 7.713 16.746 1.00 96.56 95 ASN A CA 1
ATOM 797 C C . ASN A 1 95 ? -14.141 7.615 17.970 1.00 96.56 95 ASN A C 1
ATOM 799 O O . ASN A 1 95 ? -14.204 6.553 18.574 1.00 96.56 95 ASN A O 1
ATOM 803 N N . HIS A 1 96 ? -14.903 8.664 18.284 1.00 95.69 96 HIS A N 1
ATOM 804 C CA . HIS A 1 96 ? -15.866 8.625 19.382 1.00 95.69 96 HIS A CA 1
ATOM 805 C C . HIS A 1 96 ? -16.918 7.516 19.189 1.00 95.69 96 HIS A C 1
ATOM 807 O O . HIS A 1 96 ? -17.137 6.703 20.086 1.00 95.69 96 HIS A O 1
ATOM 813 N N . ILE A 1 97 ? -17.499 7.409 17.986 1.00 95.31 97 ILE A N 1
ATOM 814 C CA . ILE A 1 97 ? -18.463 6.346 17.640 1.00 95.31 97 ILE A CA 1
ATOM 815 C C . ILE A 1 97 ? -17.799 4.960 17.682 1.00 95.31 97 ILE A C 1
ATOM 817 O O . ILE A 1 97 ? -18.350 4.015 18.250 1.00 95.31 97 ILE A O 1
ATOM 821 N N . ARG A 1 98 ? -16.591 4.825 17.120 1.00 95.50 98 ARG A N 1
ATOM 822 C CA . ARG A 1 98 ? -15.823 3.571 17.148 1.00 95.50 98 ARG A CA 1
ATOM 823 C C . ARG A 1 98 ? -15.560 3.110 18.581 1.00 95.50 98 ARG A C 1
ATOM 825 O O . ARG A 1 98 ? -15.774 1.944 18.883 1.00 95.50 98 ARG A O 1
ATOM 832 N N . THR A 1 99 ? -15.118 4.000 19.463 1.00 94.44 99 THR A N 1
ATOM 833 C CA . THR A 1 99 ? -14.838 3.654 20.861 1.00 94.44 99 THR A CA 1
ATOM 834 C C . THR A 1 99 ? -16.118 3.269 21.596 1.00 94.44 99 THR A C 1
ATOM 836 O O . THR A 1 99 ? -16.124 2.264 22.299 1.00 94.44 99 THR A O 1
ATOM 839 N N . ALA A 1 100 ? -17.221 3.992 21.386 1.00 95.19 100 ALA A N 1
ATOM 840 C CA . ALA A 1 100 ? -18.508 3.656 21.994 1.00 95.19 100 ALA A CA 1
ATOM 841 C C . ALA A 1 100 ? -19.000 2.256 21.578 1.00 95.19 100 ALA A C 1
ATOM 843 O O . ALA A 1 100 ? -19.338 1.435 22.432 1.00 95.19 100 ALA A O 1
ATOM 844 N N . THR A 1 101 ? -18.981 1.956 20.275 1.00 95.44 101 THR A N 1
ATOM 845 C CA . THR A 1 101 ? -19.361 0.631 19.746 1.00 95.44 101 THR A CA 1
ATOM 846 C C . THR A 1 101 ? -18.424 -0.474 20.240 1.00 95.44 101 THR A C 1
ATOM 848 O O . THR A 1 101 ? -18.894 -1.514 20.697 1.00 95.44 101 THR A O 1
ATOM 851 N N . PHE A 1 102 ? -17.110 -0.233 20.243 1.00 94.88 102 PHE A N 1
ATOM 852 C CA . PHE A 1 102 ? -16.118 -1.173 20.764 1.00 94.88 102 PHE A CA 1
ATOM 853 C C . PHE A 1 102 ? -16.335 -1.483 22.249 1.00 94.88 102 PHE A C 1
ATOM 855 O O . PHE A 1 102 ? -16.322 -2.648 22.636 1.00 94.88 102 PHE A O 1
ATOM 862 N N . LEU A 1 103 ? -16.585 -0.472 23.086 1.00 92.44 103 LEU A N 1
ATOM 863 C CA . LEU A 1 103 ? -16.848 -0.672 24.513 1.00 92.44 103 LEU A CA 1
ATOM 864 C C . LEU A 1 103 ? -18.150 -1.445 24.755 1.00 92.44 103 LEU A C 1
ATOM 866 O O . LEU A 1 103 ? -18.194 -2.290 25.651 1.00 92.44 103 LEU A O 1
ATOM 870 N N . ALA A 1 104 ? -19.185 -1.211 23.944 1.00 90.12 104 ALA A N 1
ATOM 871 C CA . ALA A 1 104 ? -20.424 -1.980 24.004 1.00 90.12 104 ALA A CA 1
ATOM 872 C C . ALA A 1 104 ? -20.193 -3.461 23.654 1.00 90.12 104 ALA A C 1
ATOM 874 O O . ALA A 1 104 ? -20.618 -4.340 24.411 1.00 90.12 104 ALA A O 1
ATOM 875 N N . LEU A 1 105 ? -19.459 -3.736 22.569 1.00 89.31 105 LEU A N 1
ATOM 876 C CA . LEU A 1 105 ? -19.072 -5.093 22.167 1.00 89.31 105 LEU A CA 1
ATOM 877 C C . LEU A 1 105 ? -18.198 -5.767 23.228 1.00 89.31 105 LEU A C 1
ATOM 879 O O . LEU A 1 105 ? -18.458 -6.907 23.604 1.00 89.31 105 LEU A O 1
ATOM 883 N N . ARG A 1 106 ? -17.218 -5.047 23.787 1.00 87.69 106 ARG A N 1
ATOM 884 C CA . ARG A 1 106 ? -16.359 -5.544 24.870 1.00 87.69 106 ARG A CA 1
ATOM 885 C C . ARG A 1 106 ? -17.175 -5.901 26.111 1.00 87.69 106 ARG A C 1
ATOM 887 O O . ARG A 1 106 ? -16.938 -6.943 26.717 1.00 87.69 106 ARG A O 1
ATOM 894 N N . LYS A 1 107 ? -18.154 -5.066 26.484 1.00 85.38 107 LYS A N 1
ATOM 895 C CA . LYS A 1 107 ? -19.060 -5.343 27.610 1.00 85.38 107 LYS A CA 1
ATOM 896 C C . LYS A 1 107 ? -19.907 -6.588 27.333 1.00 85.38 107 LYS A C 1
ATOM 898 O O . LYS A 1 107 ? -20.044 -7.416 28.224 1.00 85.38 107 LYS A O 1
ATOM 903 N N . ALA A 1 108 ? -20.436 -6.754 26.120 1.00 85.56 108 ALA A N 1
ATOM 904 C CA . ALA A 1 108 ? -21.192 -7.946 25.730 1.00 85.56 108 ALA A CA 1
ATOM 905 C C . ALA A 1 108 ? -20.340 -9.228 25.757 1.00 85.56 108 ALA A C 1
ATOM 907 O O . ALA A 1 108 ? -20.732 -10.197 26.398 1.00 85.56 108 ALA A O 1
ATOM 908 N N . ALA A 1 109 ? -19.147 -9.204 25.160 1.00 85.56 109 ALA A N 1
ATOM 909 C CA . ALA A 1 109 ? -18.204 -10.323 25.170 1.00 85.56 109 ALA A CA 1
ATOM 910 C C . ALA A 1 109 ? -17.765 -10.714 26.594 1.00 85.56 109 ALA A C 1
ATOM 912 O O . ALA A 1 109 ? -17.692 -11.895 26.925 1.00 85.56 109 ALA A O 1
ATOM 913 N N . SER A 1 110 ? -17.541 -9.724 27.467 1.00 79.12 110 SER A N 1
ATOM 914 C CA . SER A 1 110 ? -17.235 -9.951 28.886 1.00 79.12 110 SER A CA 1
ATOM 915 C C . SER A 1 110 ? -18.392 -10.632 29.632 1.00 79.12 110 SER A C 1
ATOM 917 O O . SER A 1 110 ? -18.156 -11.560 30.399 1.00 79.12 110 SER A O 1
ATOM 919 N N . ARG A 1 111 ? -19.652 -10.248 29.363 1.00 76.75 111 ARG A N 1
ATOM 920 C CA . ARG A 1 111 ? -20.833 -10.927 29.939 1.00 76.75 111 ARG A CA 1
ATOM 921 C C . ARG A 1 111 ? -20.986 -12.365 29.444 1.00 76.75 111 ARG A C 1
ATOM 923 O O . ARG A 1 111 ? -21.329 -13.242 30.227 1.00 76.75 111 ARG A O 1
ATOM 930 N N . ASN A 1 112 ? -20.721 -12.601 28.160 1.00 77.25 112 ASN A N 1
ATOM 931 C CA . ASN A 1 112 ? -20.817 -13.928 27.548 1.00 77.25 112 ASN A CA 1
ATOM 932 C C . ASN A 1 112 ? -19.636 -14.841 27.930 1.00 77.25 112 ASN A C 1
ATOM 934 O O . ASN A 1 112 ? -19.672 -16.035 27.652 1.00 77.25 112 ASN A O 1
ATOM 938 N N . GLY A 1 113 ? -18.602 -14.291 28.578 1.00 73.69 113 GLY A N 1
ATOM 939 C CA . GLY A 1 113 ? -17.439 -15.025 29.071 1.00 73.69 113 GLY A CA 1
ATOM 940 C C . GLY A 1 113 ? -16.369 -15.325 28.021 1.00 73.69 113 GLY A C 1
ATOM 941 O O . GLY A 1 113 ? -15.403 -16.014 28.331 1.00 73.69 113 GLY A O 1
ATOM 942 N N . THR A 1 114 ? -16.489 -14.795 26.800 1.00 74.81 114 THR A N 1
ATOM 943 C CA . THR A 1 114 ? -15.583 -15.118 25.682 1.00 74.81 114 THR A CA 1
ATOM 944 C C . THR A 1 114 ? -14.210 -14.455 25.792 1.00 74.81 114 THR A C 1
ATOM 946 O O . THR A 1 114 ? -13.269 -14.908 25.154 1.00 74.81 114 THR A O 1
ATOM 949 N N . LEU A 1 115 ? -14.088 -13.360 26.553 1.00 63.88 115 LEU A N 1
ATOM 950 C CA . LEU A 1 115 ? -12.841 -12.587 26.646 1.00 63.88 115 LEU A CA 1
ATOM 951 C C . LEU A 1 115 ? -12.024 -12.868 27.919 1.00 63.88 115 LEU A C 1
ATOM 953 O O . LEU A 1 115 ? -10.808 -12.740 27.891 1.00 63.88 115 LEU A O 1
ATOM 957 N N . TYR A 1 116 ? -12.690 -13.197 29.032 1.00 68.19 116 TYR A N 1
ATOM 958 C CA . TYR A 1 116 ? -12.066 -13.341 30.359 1.00 68.19 116 TYR A CA 1
ATOM 959 C C . TYR A 1 116 ? -12.652 -14.512 31.173 1.00 68.19 116 TYR A C 1
ATOM 961 O O . TYR A 1 116 ? -12.574 -14.504 32.399 1.00 68.19 116 TYR A O 1
ATOM 969 N N . GLY A 1 117 ? -13.288 -15.489 30.515 1.00 67.50 117 GLY A N 1
ATOM 970 C CA . GLY A 1 117 ? -14.071 -16.532 31.184 1.00 67.50 117 GLY A CA 1
ATOM 971 C C . GLY A 1 117 ? -15.410 -16.012 31.726 1.00 67.50 117 GLY A C 1
ATOM 972 O O . GLY A 1 117 ? -15.630 -14.805 31.874 1.00 67.50 117 GLY A O 1
ATOM 973 N N . LYS A 1 118 ? -16.357 -16.920 31.990 1.00 61.19 118 LYS A N 1
ATOM 974 C CA . LYS A 1 118 ? -17.693 -16.573 32.501 1.00 61.19 118 LYS A CA 1
ATOM 975 C C . LYS A 1 118 ? -17.563 -16.145 33.966 1.00 61.19 118 LYS A C 1
ATOM 977 O O . LYS A 1 118 ? -17.444 -16.987 34.848 1.00 61.19 118 LYS A O 1
ATOM 982 N N . LYS A 1 119 ? -17.564 -14.838 34.244 1.00 55.53 119 LYS A N 1
ATOM 983 C CA . LYS A 1 119 ? -17.592 -14.353 35.632 1.00 55.53 119 LYS A CA 1
ATOM 984 C C . LYS A 1 119 ? -18.905 -14.788 36.287 1.00 55.53 119 LYS A C 1
ATOM 986 O O . LYS A 1 119 ? -19.977 -14.403 35.822 1.00 55.53 119 LYS A O 1
ATOM 991 N N . THR A 1 120 ? -18.828 -15.542 37.378 1.00 51.78 120 THR A N 1
ATOM 992 C CA . THR A 1 120 ? -19.952 -15.769 38.293 1.00 51.78 120 THR A CA 1
ATOM 993 C C . THR A 1 120 ? -20.254 -14.450 39.007 1.00 51.78 120 THR A C 1
ATOM 995 O O . THR A 1 120 ? -19.692 -14.165 40.059 1.00 51.78 120 THR A O 1
ATOM 998 N N . MET A 1 121 ? -21.067 -13.578 38.409 1.00 53.78 121 MET A N 1
ATOM 999 C CA . MET A 1 121 ? -21.546 -12.371 39.091 1.00 53.78 121 MET A CA 1
ATOM 1000 C C . MET A 1 121 ? -22.948 -12.623 39.643 1.00 53.78 121 MET A C 1
ATOM 1002 O O . MET A 1 121 ? -23.809 -13.152 38.939 1.00 53.78 121 MET A O 1
ATOM 1006 N N . ALA A 1 122 ? -23.139 -12.285 40.921 1.00 51.22 122 ALA A N 1
ATOM 1007 C CA . ALA A 1 122 ? -24.383 -12.457 41.660 1.00 51.22 122 ALA A CA 1
ATOM 1008 C C . ALA A 1 122 ? -25.583 -11.845 40.914 1.00 51.22 122 ALA A C 1
ATOM 1010 O O . ALA A 1 122 ? -25.456 -10.834 40.218 1.00 51.22 122 ALA A O 1
ATOM 1011 N N . LYS A 1 123 ? -26.756 -12.476 41.067 1.00 39.00 123 LYS A N 1
ATOM 1012 C CA . LYS A 1 123 ? -28.062 -12.014 40.570 1.00 39.00 123 LYS A CA 1
ATOM 1013 C C . LYS A 1 123 ? -28.341 -10.580 41.052 1.00 39.00 123 LYS A C 1
ATOM 1015 O O . LYS A 1 123 ? -28.939 -10.391 42.101 1.00 39.00 123 LYS A O 1
ATOM 1020 N N . GLY A 1 124 ? -27.930 -9.570 40.293 1.00 47.28 124 GLY A N 1
ATOM 1021 C CA . GLY A 1 124 ? -28.218 -8.175 40.634 1.00 47.28 124 GLY A CA 1
ATOM 1022 C C . GLY A 1 124 ? -27.166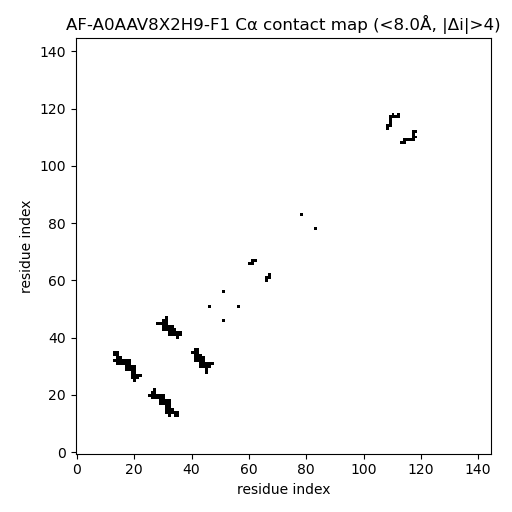 -7.209 40.114 1.00 47.28 124 GLY A C 1
ATOM 1023 O O . GLY A 1 124 ? -26.333 -6.732 40.870 1.00 47.28 124 GLY A O 1
ATOM 1024 N N . GLY A 1 125 ? -27.193 -6.908 38.818 1.00 41.88 125 GLY A N 1
ATOM 1025 C CA . GLY A 1 125 ? -26.304 -5.899 38.246 1.00 41.88 125 GLY A CA 1
ATOM 1026 C C . GLY A 1 125 ? -26.729 -5.495 36.841 1.00 41.88 125 GLY A C 1
ATOM 1027 O O . GLY A 1 125 ? -26.434 -6.194 35.877 1.00 41.88 125 GLY A O 1
ATOM 1028 N N . ASP A 1 126 ? -27.430 -4.364 36.757 1.00 52.84 126 ASP A N 1
ATOM 1029 C CA . ASP A 1 126 ? -27.819 -3.618 35.554 1.00 52.84 126 ASP A CA 1
ATOM 1030 C C . ASP A 1 126 ? -28.618 -4.376 34.481 1.00 52.84 126 ASP A C 1
ATOM 1032 O O . ASP A 1 126 ? -28.082 -4.870 33.481 1.00 52.84 126 ASP A O 1
ATOM 1036 N N . LYS A 1 127 ? -29.953 -4.324 34.602 1.00 49.56 127 LYS A N 1
ATOM 1037 C CA . LYS A 1 127 ? -30.845 -4.493 33.443 1.00 49.56 127 LYS A CA 1
ATOM 1038 C C . LYS A 1 127 ? -30.389 -3.520 32.337 1.00 49.56 127 LYS A C 1
ATOM 1040 O O . LYS A 1 127 ? -30.167 -2.342 32.633 1.00 49.56 127 LYS A O 1
ATOM 1045 N N . PRO A 1 128 ? -30.228 -3.956 31.073 1.00 52.78 128 PRO A N 1
ATOM 1046 C CA . PRO A 1 128 ? -29.875 -3.044 29.994 1.00 52.78 128 PRO A CA 1
ATOM 1047 C C . PRO A 1 128 ? -30.922 -1.928 29.916 1.00 52.78 128 PRO A C 1
ATOM 1049 O O . PRO A 1 128 ? -32.113 -2.206 29.791 1.00 52.78 128 PRO A O 1
ATOM 1052 N N . LYS A 1 129 ? -30.486 -0.665 30.002 1.00 49.72 129 LYS A N 1
ATOM 1053 C CA . LYS A 1 129 ? -31.373 0.485 29.793 1.00 49.72 129 LYS A CA 1
ATOM 1054 C C . LYS A 1 129 ? -32.030 0.317 28.413 1.00 49.72 129 LYS A C 1
ATOM 1056 O O . LYS A 1 129 ? -31.285 0.099 27.452 1.00 49.72 129 LYS A O 1
ATOM 1061 N N . PRO A 1 130 ? -33.370 0.374 28.302 1.00 49.84 130 PRO A N 1
ATOM 1062 C CA . PRO A 1 130 ? -34.054 0.150 27.035 1.00 49.84 130 PRO A CA 1
ATOM 1063 C C . PRO A 1 130 ? -33.488 1.095 25.978 1.00 49.84 130 PRO A C 1
ATOM 1065 O O . PRO A 1 130 ? -33.191 2.261 26.272 1.00 49.84 130 PRO A O 1
ATOM 1068 N N . SER A 1 131 ? -33.297 0.582 24.761 1.00 53.06 131 SER A N 1
ATOM 1069 C CA . SER A 1 131 ? -32.915 1.405 23.621 1.00 53.06 131 SER A CA 1
ATOM 1070 C C . SER A 1 131 ? -33.889 2.580 23.554 1.00 53.06 131 SER A C 1
ATOM 1072 O O . SER A 1 131 ? -35.102 2.403 23.443 1.00 53.06 131 SER A O 1
ATOM 1074 N N . LYS A 1 132 ? -33.379 3.813 23.677 1.00 49.56 132 LYS A N 1
ATOM 1075 C CA . LYS A 1 132 ? -34.184 4.978 23.311 1.00 49.56 132 LYS A CA 1
ATOM 1076 C C . LYS A 1 132 ? -34.551 4.760 21.846 1.00 49.56 132 LYS A C 1
ATOM 1078 O O . LYS A 1 132 ? -33.652 4.746 21.006 1.00 49.56 132 LYS A O 1
ATOM 1083 N N . LYS A 1 133 ? -35.841 4.516 21.574 1.00 41.56 133 LYS A N 1
ATOM 1084 C CA . LYS A 1 133 ? -36.403 4.418 20.222 1.00 41.56 133 LYS A CA 1
ATOM 1085 C C . LYS A 1 133 ? -35.794 5.535 19.374 1.00 41.56 133 LYS A C 1
ATOM 1087 O O . LYS A 1 133 ? -35.679 6.667 19.854 1.00 41.56 133 LYS A O 1
ATOM 1092 N N . ALA A 1 134 ? -35.356 5.198 18.161 1.00 51.28 134 ALA A N 1
ATOM 1093 C CA . ALA A 1 134 ? -34.846 6.180 17.217 1.00 51.28 134 ALA A CA 1
ATOM 1094 C C . ALA A 1 134 ? -35.838 7.350 17.154 1.00 51.28 134 ALA A C 1
ATOM 1096 O O . ALA A 1 134 ? -37.032 7.138 16.939 1.00 51.28 134 ALA A O 1
ATOM 1097 N N . LYS A 1 135 ? -35.365 8.578 17.415 1.00 40.81 135 LYS A N 1
ATOM 1098 C CA . LYS A 1 135 ? -36.174 9.764 17.120 1.00 40.81 135 LYS A CA 1
ATOM 1099 C C . LYS A 1 135 ? -36.523 9.688 15.627 1.00 40.81 135 LYS A C 1
ATOM 1101 O O . LYS A 1 135 ? -35.599 9.452 14.846 1.00 40.81 135 LYS A O 1
ATOM 1106 N N . PRO A 1 136 ? -37.798 9.860 15.240 1.00 42.84 136 PRO A N 1
ATOM 1107 C CA . PRO A 1 136 ? -38.195 9.809 13.842 1.00 42.84 136 PRO A CA 1
ATOM 1108 C C . PRO A 1 136 ? -37.372 10.822 13.047 1.00 42.84 136 PRO A C 1
ATOM 1110 O O . PRO A 1 136 ? -37.104 11.931 13.521 1.00 42.84 136 PRO A O 1
ATOM 1113 N N . GLU A 1 137 ? -36.928 10.405 11.865 1.00 53.41 137 GLU A N 1
ATOM 1114 C CA . GLU A 1 137 ? -36.182 11.238 10.934 1.00 53.41 137 GLU A CA 1
ATOM 1115 C C . GLU A 1 137 ? -36.958 12.540 10.697 1.00 53.41 137 GLU A C 1
ATOM 1117 O O . GLU A 1 137 ? -38.066 12.542 10.158 1.00 53.41 137 GLU A O 1
ATOM 1122 N N . LYS A 1 138 ? -36.389 13.680 11.111 1.00 44.41 138 LYS A N 1
ATOM 1123 C CA . LYS A 1 138 ? -36.855 14.970 10.602 1.00 44.41 138 LYS A CA 1
ATOM 1124 C C . LYS A 1 138 ? -36.555 14.961 9.107 1.00 44.41 138 LYS A C 1
ATOM 1126 O O . LYS A 1 138 ? -35.389 15.052 8.732 1.00 44.41 138 LYS A O 1
ATOM 1131 N N . LYS A 1 139 ? -37.605 14.853 8.286 1.00 40.69 139 LYS A N 1
ATOM 1132 C CA . LYS A 1 139 ? -37.575 15.106 6.842 1.00 40.69 139 LYS A CA 1
ATOM 1133 C C . LYS A 1 139 ? -36.770 16.385 6.602 1.00 40.69 139 LYS A C 1
ATOM 1135 O O . LYS A 1 139 ? -37.230 17.476 6.934 1.00 40.69 139 LYS A O 1
ATOM 1140 N N . THR A 1 140 ? -35.552 16.267 6.084 1.00 45.88 140 THR A N 1
ATOM 1141 C CA . THR A 1 140 ? -34.846 17.429 5.547 1.00 45.88 140 THR A CA 1
ATOM 1142 C C . THR A 1 140 ? -35.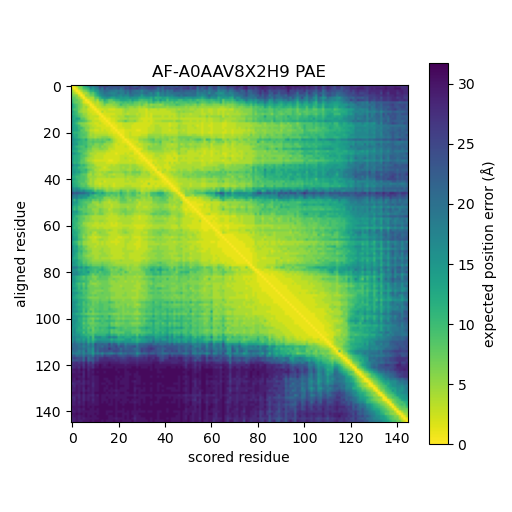624 17.874 4.319 1.00 45.88 140 THR A C 1
ATOM 1144 O O . THR A 1 140 ? -35.753 17.105 3.368 1.00 45.88 140 THR A O 1
ATOM 1147 N N . ALA A 1 141 ? -36.190 19.080 4.382 1.00 55.72 141 ALA A N 1
ATOM 1148 C CA . ALA A 1 141 ? -36.881 19.719 3.271 1.00 55.72 141 ALA A CA 1
ATOM 1149 C C . ALA A 1 141 ? -36.025 19.658 1.987 1.00 55.72 141 ALA A C 1
ATOM 1151 O O . ALA A 1 141 ? -34.791 19.700 2.081 1.00 55.72 141 ALA A O 1
ATOM 1152 N N . PRO A 1 142 ? -36.646 19.544 0.800 1.00 51.41 142 PRO A N 1
ATOM 1153 C CA . PRO A 1 142 ? -35.914 19.468 -0.455 1.00 51.41 142 PRO A CA 1
ATOM 1154 C C . PRO A 1 142 ? -35.037 20.713 -0.611 1.00 51.41 142 PRO A C 1
ATOM 1156 O O . PRO A 1 142 ? -35.495 21.840 -0.417 1.00 51.41 142 PRO A O 1
ATOM 1159 N N . LYS A 1 143 ? -33.759 20.499 -0.939 1.00 56.50 143 LYS A N 1
ATOM 1160 C CA . LYS A 1 143 ? -32.846 21.577 -1.328 1.00 56.50 143 LYS A CA 1
ATOM 1161 C C . LYS A 1 143 ? -33.498 22.336 -2.489 1.00 56.50 143 LYS A C 1
ATOM 1163 O O . LYS A 1 143 ? -33.789 21.725 -3.516 1.00 56.50 143 LYS A O 1
ATOM 1168 N N . LYS A 1 144 ? -33.771 23.632 -2.302 1.00 51.97 144 LYS A N 1
ATOM 1169 C CA . LYS A 1 144 ? -34.159 24.526 -3.402 1.00 51.97 144 LYS A CA 1
ATOM 1170 C C . LYS A 1 144 ? -33.057 24.484 -4.471 1.00 51.97 144 LYS A C 1
ATOM 1172 O O . LYS A 1 144 ? -31.884 24.379 -4.108 1.00 51.97 144 LYS A O 1
ATOM 1177 N N . LYS A 1 145 ? -33.497 24.471 -5.734 1.00 47.03 145 LYS A N 1
ATOM 1178 C CA . LYS A 1 145 ? -32.672 24.498 -6.950 1.00 47.03 145 LYS A CA 1
ATOM 1179 C C . LYS A 1 145 ? -31.627 25.604 -6.899 1.00 47.03 145 LYS A C 1
ATOM 1181 O O . LYS A 1 145 ? -31.969 26.681 -6.363 1.00 47.03 145 LYS A O 1
#

Radius of gyration: 27.16 Å; Cα contacts (8 Å, |Δi|>4): 80; chains: 1; bounding box: 62×58×69 Å

Mean predicted aligned error: 12.68 Å

Sequence (145 aa):
MVFFIFQPFRRFVETGRVAVVSDGPNKGKLVSIIDVIDQTRRLLHVYVRKAWSDAKVDEQWTESVWAKKRAAKDKRAQLTDFDRFKLRRVRSRRNHIRTATFLALRKAASRNGTLYGKKTMAKGGDKPKPSKKAKPEKKTAPKKK

Solvent-accessible surface area (backbone atoms only — not comparable to full-atom values): 9288 Å² total; per-residue (Å²): 136,84,82,80,76,83,66,91,76,88,80,80,91,52,68,72,40,76,44,70,37,84,65,70,97,57,47,76,38,63,30,33,28,64,45,77,77,49,100,89,45,65,43,71,41,74,71,63,61,68,68,44,60,76,64,43,49,67,60,58,41,60,70,31,71,65,46,49,51,47,56,52,48,55,55,58,70,72,54,50,71,70,54,51,54,53,50,50,56,54,49,53,55,51,48,52,54,51,51,54,53,49,52,52,51,50,52,49,37,43,70,72,14,79,76,76,47,69,72,90,70,73,98,79,80,76,81,79,77,73,77,78,72,79,75,77,80,77,78,77,73,80,80,79,130

Foldseek 3Di:
DDPPPDDVDDDDDDAQDKDADCDDPRHRAIWGFHADDDPVDTDIHRDPPPVCVVVVVVVVCCPDPVVVVVVVVVVVVVDDPVNVVVCVVVVVVVVVVVVVVVVVVVVVCVCVQNPPGHDPDDDDDDDDDPPPPPDPDPPDPDDDD

pLDDT: mean 79.83, std 17.56, range [39.0, 96.62]

Organism: NCBI:txid1265417

Nearest PDB structures (foldseek):
  7z34-assembly1_M  TM=8.078E-01  e=3.013E-05  Saccharomyces cerevisiae S288C
  6em1-assembly1_M  TM=8.176E-01  e=4.160E-05  Saccharomyces cerevisiae S288C
  6zj3-assembly1_LU  TM=7.870E-01  e=8.035E-01  Euglena gracilis
  8hnk-assembly1_L  TM=2.726E-01  e=2.737E+00  Homo sapiens
  7yqh-assembly1_A  TM=2.598E-01  e=7.201E+00  Saccharomyces cerevisiae S288C

InterPro domains:
  IPR002784 Large ribosomal subunit protein eL14 domain [PF01929] (40-95)
  IPR008991 Translation protein SH3-like domain superfamily [SSF50104] (10-71)
  IPR014722 Large ribosomal subunit protein uL2, domain 2 [G3DSA:2.30.30.30] (7-48)
  IPR039660 Large ribosomal subunit protein eL14 [PTHR11127] (47-109)

Secondary structure (DSSP, 8-state):
-------S------TT-EEE--SSTTTT-EEEEEEE-SSS-EEEES--HHHHHHTTHHHHHHHSHHHHHHHHHHHHHT--HHHHHHHHHHHHHHHHHHHHHHHHHHHHHHHHTTTT------S-S-PPPPP--PPP----PPPP-